Protein AF-A0A1V5NRP0-F1 (afdb_monomer_lite)

Secondary structure (DSSP, 8-state):
-HHHHHHHHHHHT---------TTSTTGGGS-HHHHHHHHHHHHTTS---SSSS---TTSPPPHHHHHHHHHHHHHHH--

pLDDT: mean 86.12, std 6.32, range [50.66, 93.25]

Foldseek 3Di:
DLLVLLVVCVVVVHDLPQFADLPQAPCLVVQDPSCNSSVRSCVRLVLACAPDVHHNPNVDDDDPVNVVSSVVSSCVSGVD

Structure (mmCIF, N/CA/C/O backbone):
data_AF-A0A1V5NRP0-F1
#
_entry.id   AF-A0A1V5NRP0-F1
#
loop_
_atom_site.group_PDB
_atom_site.id
_atom_site.type_symbol
_atom_site.label_atom_id
_atom_site.label_alt_id
_atom_site.label_comp_id
_atom_site.label_asym_id
_atom_site.label_entity_id
_atom_site.label_seq_id
_atom_site.pdbx_PDB_ins_code
_atom_site.Cartn_x
_atom_site.Cartn_y
_atom_site.Cartn_z
_atom_site.occupancy
_atom_site.B_iso_or_equiv
_atom_site.auth_seq_id
_atom_site.auth_comp_id
_atom_site.auth_asym_id
_atom_site.auth_atom_id
_atom_site.pdbx_PDB_model_num
ATOM 1 N N . MET A 1 1 ? -2.393 0.510 -6.231 1.00 80.56 1 MET A N 1
ATOM 2 C CA . MET A 1 1 ? -3.483 -0.047 -5.388 1.00 80.56 1 MET A CA 1
ATOM 3 C C . MET A 1 1 ? -3.323 0.313 -3.912 1.00 80.56 1 MET A C 1
ATOM 5 O O . MET A 1 1 ? -4.289 0.798 -3.345 1.00 80.56 1 MET A O 1
ATOM 9 N N . ALA A 1 2 ? -2.143 0.143 -3.297 1.00 86.75 2 ALA A N 1
ATOM 10 C CA . ALA A 1 2 ? -1.919 0.444 -1.872 1.00 86.75 2 ALA A CA 1
ATOM 11 C C . ALA A 1 2 ? -2.467 1.813 -1.429 1.00 86.75 2 ALA A C 1
ATOM 13 O O . ALA A 1 2 ? -3.227 1.901 -0.474 1.00 86.75 2 ALA A O 1
ATOM 14 N N . ALA A 1 3 ? -2.192 2.870 -2.198 1.00 90.31 3 ALA A N 1
ATOM 15 C CA . ALA A 1 3 ? -2.715 4.205 -1.913 1.00 90.31 3 ALA A CA 1
ATOM 16 C C . ALA A 1 3 ? -4.245 4.331 -1.984 1.00 90.31 3 ALA A C 1
ATOM 18 O O . ALA A 1 3 ? -4.816 5.146 -1.267 1.00 90.31 3 ALA A O 1
ATOM 19 N N . ILE A 1 4 ? -4.920 3.543 -2.830 1.00 90.19 4 ILE A N 1
ATOM 20 C CA . ILE A 1 4 ? -6.390 3.524 -2.902 1.00 90.19 4 ILE A CA 1
ATOM 21 C C . ILE A 1 4 ? -6.944 2.958 -1.593 1.00 90.19 4 ILE A C 1
ATOM 23 O O . ILE A 1 4 ? -7.819 3.570 -0.986 1.00 90.19 4 ILE A O 1
ATOM 27 N N . LEU A 1 5 ? -6.394 1.829 -1.138 1.00 89.38 5 LEU A N 1
ATOM 28 C CA . LEU A 1 5 ? -6.808 1.176 0.103 1.00 89.38 5 LEU A CA 1
ATOM 29 C C . LEU A 1 5 ? -6.495 2.035 1.326 1.00 89.38 5 LEU A C 1
ATOM 31 O O . LEU A 1 5 ? -7.369 2.218 2.161 1.00 89.38 5 LEU A O 1
ATOM 35 N N . HIS A 1 6 ? -5.310 2.642 1.382 1.00 91.62 6 HIS A N 1
ATOM 36 C CA . HIS A 1 6 ? -4.922 3.541 2.469 1.00 91.62 6 HIS A CA 1
ATOM 37 C C . HIS A 1 6 ? -5.859 4.754 2.571 1.00 91.62 6 HIS A C 1
ATOM 39 O O . HIS A 1 6 ? -6.319 5.113 3.652 1.00 91.62 6 HIS A O 1
ATOM 45 N N . ARG A 1 7 ? -6.202 5.381 1.435 1.00 92.06 7 ARG A N 1
ATOM 46 C CA . ARG A 1 7 ? -7.165 6.496 1.407 1.00 92.06 7 ARG A CA 1
ATOM 47 C C . ARG A 1 7 ? -8.562 6.052 1.829 1.00 92.06 7 ARG A C 1
ATOM 49 O O . ARG A 1 7 ? -9.221 6.772 2.571 1.00 92.06 7 ARG A O 1
ATOM 56 N N . TYR A 1 8 ? -9.010 4.883 1.374 1.00 91.81 8 TYR A N 1
ATOM 57 C CA . TYR A 1 8 ? -10.298 4.327 1.783 1.00 91.81 8 TYR A CA 1
ATOM 58 C C . TYR A 1 8 ? -10.327 4.018 3.285 1.00 91.81 8 TYR A C 1
ATOM 60 O O . TYR A 1 8 ? -11.289 4.381 3.957 1.00 91.81 8 TYR A O 1
ATOM 68 N N . ALA A 1 9 ? -9.264 3.416 3.819 1.00 90.12 9 ALA A N 1
ATOM 69 C CA . ALA A 1 9 ? -9.133 3.101 5.234 1.00 90.12 9 ALA A CA 1
ATOM 70 C C . ALA A 1 9 ? -9.144 4.366 6.100 1.00 90.12 9 ALA A C 1
ATOM 72 O O . ALA A 1 9 ? -9.943 4.468 7.028 1.00 90.12 9 ALA A O 1
ATOM 73 N N . SER A 1 10 ? -8.371 5.380 5.704 1.00 89.75 10 SER A N 1
ATOM 74 C CA . SER A 1 10 ? -8.389 6.700 6.339 1.00 89.75 10 SER A CA 1
ATOM 75 C C . SER A 1 10 ? -9.782 7.342 6.297 1.00 89.75 10 SER A C 1
ATOM 77 O O . SER A 1 10 ? -10.243 7.882 7.299 1.00 89.75 10 SER A O 1
ATOM 79 N N . HIS A 1 11 ? -10.501 7.227 5.177 1.00 91.56 11 HIS A N 1
ATOM 80 C CA . HIS A 1 11 ? -11.866 7.744 5.060 1.00 91.56 11 HIS A CA 1
ATOM 81 C C . HIS A 1 11 ? -12.880 6.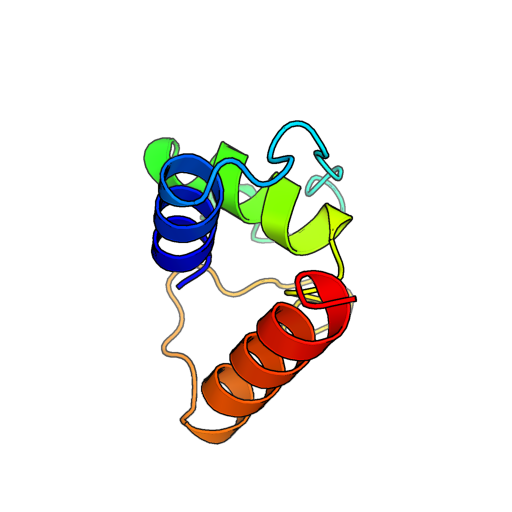984 5.932 1.00 91.56 11 HIS A C 1
ATOM 83 O O . HIS A 1 11 ? -13.840 7.577 6.420 1.00 91.56 11 HIS A O 1
ATOM 89 N N . LYS A 1 12 ? -12.681 5.677 6.135 1.00 89.94 12 LYS A N 1
ATOM 90 C CA . LYS A 1 12 ? -13.512 4.846 7.016 1.00 89.94 12 LYS A CA 1
ATOM 91 C C . LYS A 1 12 ? -13.171 4.989 8.499 1.00 89.94 12 LYS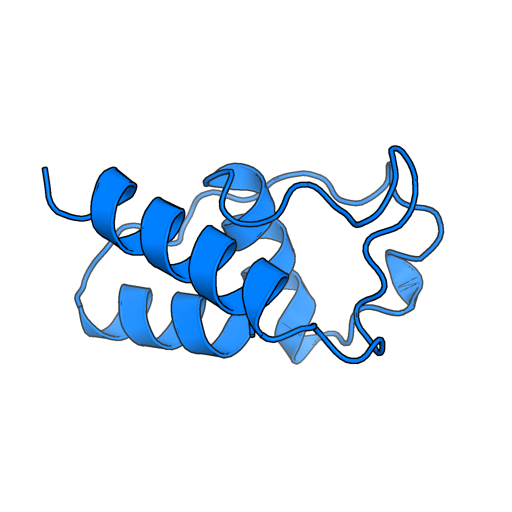 A C 1
ATOM 93 O O . LYS A 1 12 ? -13.934 4.492 9.320 1.00 89.94 12 LYS A O 1
ATOM 98 N N . GLY A 1 13 ? -12.088 5.689 8.835 1.00 87.56 13 GLY A N 1
ATOM 99 C CA . GLY A 1 13 ? -11.622 5.852 10.211 1.00 87.56 13 GLY A CA 1
ATOM 100 C C . GLY A 1 13 ? -10.876 4.633 10.755 1.00 87.56 13 GLY A C 1
ATOM 101 O O . GLY A 1 13 ? -10.777 4.488 11.969 1.00 87.56 13 GLY A O 1
ATOM 102 N N . TYR A 1 14 ? -10.374 3.756 9.880 1.00 87.75 14 TYR A N 1
ATOM 103 C CA . TYR A 1 14 ? -9.495 2.661 10.285 1.00 87.75 14 TYR A CA 1
ATOM 104 C C . TYR A 1 14 ? -8.109 3.179 10.677 1.00 87.75 14 TYR A C 1
ATOM 106 O O . TYR A 1 14 ? -7.690 4.255 10.238 1.00 87.75 14 TYR A O 1
ATOM 114 N N . ASP A 1 15 ? -7.390 2.392 11.477 1.00 86.25 15 ASP A N 1
ATOM 115 C CA . ASP A 1 15 ? -6.006 2.696 11.823 1.00 86.25 15 ASP A CA 1
ATOM 116 C C . ASP A 1 15 ? -5.111 2.574 10.579 1.00 86.25 15 ASP A C 1
ATOM 118 O O . ASP A 1 15 ? -5.086 1.557 9.885 1.00 86.25 15 ASP A O 1
ATOM 122 N N . VAL A 1 16 ? -4.405 3.661 10.275 1.00 88.38 16 VAL A N 1
ATOM 123 C CA . VAL A 1 16 ? -3.447 3.762 9.166 1.00 88.38 16 VAL A CA 1
ATOM 124 C C . VAL A 1 16 ? -2.058 4.185 9.645 1.00 88.38 16 VAL A C 1
ATOM 126 O O . VAL A 1 16 ? -1.232 4.644 8.860 1.00 88.38 16 VAL A O 1
ATOM 129 N N . THR A 1 17 ? -1.799 4.072 10.949 1.00 89.25 17 THR A N 1
ATOM 130 C CA . THR A 1 17 ? -0.530 4.491 11.561 1.00 89.25 17 THR A CA 1
ATOM 131 C C . THR A 1 17 ? 0.559 3.426 11.469 1.00 89.25 17 THR A C 1
ATOM 133 O O . THR A 1 17 ? 1.744 3.756 11.563 1.00 89.25 17 THR A O 1
ATOM 136 N N . ALA A 1 18 ? 0.181 2.164 11.243 1.00 89.38 18 ALA A N 1
ATOM 137 C CA . ALA A 1 18 ? 1.124 1.075 11.059 1.00 89.38 18 ALA A CA 1
ATOM 138 C C . ALA A 1 18 ? 2.024 1.334 9.840 1.00 89.38 18 ALA A C 1
ATOM 140 O O . ALA A 1 18 ? 1.558 1.699 8.762 1.00 89.38 18 ALA A O 1
ATOM 141 N N . ALA A 1 19 ? 3.330 1.126 10.001 1.00 91.06 19 ALA A N 1
ATOM 142 C CA . ALA A 1 19 ? 4.307 1.301 8.937 1.00 91.06 19 ALA A CA 1
ATOM 143 C C . ALA A 1 19 ? 5.403 0.241 9.054 1.00 91.06 19 ALA A C 1
ATOM 145 O O . ALA A 1 19 ? 6.069 0.131 10.081 1.00 91.06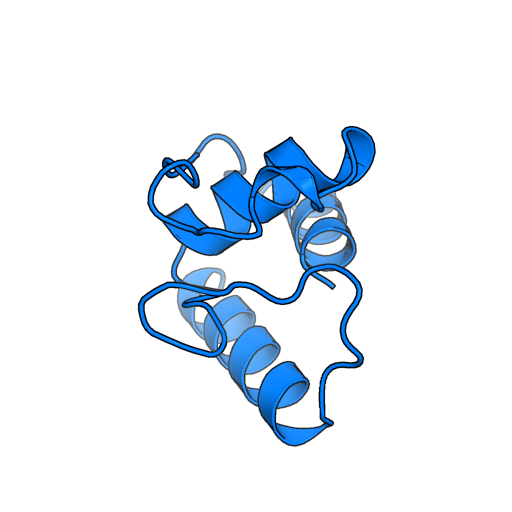 19 ALA A O 1
ATOM 146 N N . ALA A 1 20 ? 5.593 -0.536 7.990 1.00 89.00 20 ALA A N 1
ATOM 147 C CA . ALA A 1 20 ? 6.673 -1.504 7.891 1.00 89.00 20 ALA A CA 1
ATOM 148 C C . ALA A 1 20 ? 7.881 -0.895 7.180 1.00 89.00 20 ALA A C 1
ATOM 150 O O . ALA A 1 20 ? 7.744 0.010 6.353 1.00 89.00 20 ALA A O 1
ATOM 151 N N . ASP A 1 21 ? 9.063 -1.431 7.474 1.00 87.69 21 ASP A N 1
ATOM 152 C CA . ASP A 1 21 ? 10.266 -1.093 6.728 1.00 87.69 21 ASP A CA 1
ATOM 153 C C . ASP A 1 21 ? 10.253 -1.779 5.353 1.00 87.69 21 ASP A C 1
ATOM 155 O O . ASP A 1 21 ? 10.015 -2.985 5.238 1.00 87.69 21 ASP A O 1
ATOM 159 N N . LEU A 1 22 ? 10.497 -0.990 4.308 1.00 85.06 22 LEU A N 1
ATOM 160 C CA . LEU A 1 22 ? 10.594 -1.461 2.928 1.00 85.06 22 LEU A CA 1
ATOM 161 C C . LEU A 1 22 ? 12.046 -1.546 2.444 1.00 85.06 22 LEU A C 1
ATOM 163 O O . LEU A 1 22 ? 12.266 -1.989 1.324 1.00 85.06 22 LEU A O 1
ATOM 167 N N . SER A 1 23 ? 13.034 -1.174 3.265 1.00 85.31 23 SER A N 1
ATOM 168 C CA . SER A 1 23 ? 14.460 -1.177 2.901 1.00 85.31 23 SER A CA 1
ATOM 169 C C . SER A 1 23 ? 14.990 -2.550 2.464 1.00 85.31 23 SER A C 1
ATOM 171 O O . SER A 1 23 ? 15.965 -2.635 1.722 1.00 85.31 23 SER A O 1
ATOM 173 N N . ALA A 1 24 ? 14.320 -3.630 2.880 1.00 84.62 24 ALA A N 1
ATOM 174 C CA . ALA A 1 24 ? 14.622 -4.998 2.467 1.00 84.62 24 ALA A CA 1
ATOM 175 C C . ALA A 1 24 ? 14.290 -5.292 0.989 1.00 84.62 24 ALA A C 1
ATOM 177 O O . ALA A 1 24 ? 14.720 -6.319 0.461 1.00 84.62 24 ALA A O 1
ATOM 178 N N . TYR A 1 25 ? 13.521 -4.424 0.325 1.00 87.25 25 TYR A N 1
ATOM 179 C CA . TYR A 1 25 ? 13.134 -4.578 -1.072 1.00 87.25 25 TYR A CA 1
ATOM 180 C C . TYR A 1 25 ? 14.083 -3.811 -1.994 1.00 87.25 25 TYR A C 1
ATOM 182 O O . TYR A 1 25 ? 14.352 -2.628 -1.796 1.00 87.25 25 TYR A O 1
ATOM 190 N N . THR A 1 26 ? 14.565 -4.479 -3.041 1.00 87.44 26 THR A N 1
ATOM 191 C CA . THR A 1 26 ? 15.542 -3.914 -3.985 1.00 87.44 26 THR A CA 1
ATOM 192 C C . THR A 1 26 ? 14.967 -2.782 -4.831 1.00 87.44 26 THR A C 1
ATOM 194 O O . THR A 1 26 ? 15.714 -1.956 -5.337 1.00 87.44 26 THR A O 1
ATOM 197 N N . ASP A 1 27 ? 13.645 -2.755 -4.985 1.00 87.50 27 ASP A N 1
ATOM 198 C CA . ASP A 1 27 ? 12.872 -1.777 -5.751 1.00 87.50 27 ASP A CA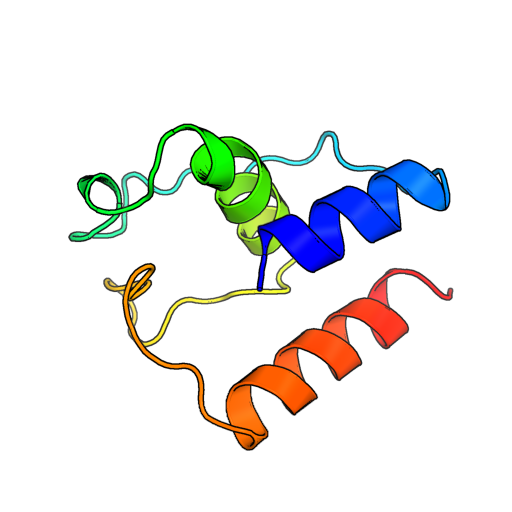 1
ATOM 199 C C . ASP A 1 27 ? 12.116 -0.785 -4.850 1.00 87.50 27 ASP A C 1
ATOM 201 O O . ASP A 1 27 ? 11.224 -0.071 -5.305 1.00 87.50 27 ASP A O 1
ATOM 205 N N . ALA A 1 28 ? 12.476 -0.694 -3.564 1.00 84.88 28 ALA A N 1
ATOM 206 C CA . ALA A 1 28 ? 11.871 0.273 -2.649 1.00 84.88 28 ALA A CA 1
ATOM 207 C C . ALA A 1 28 ? 12.054 1.726 -3.121 1.00 84.88 28 ALA A C 1
ATOM 209 O O . ALA A 1 28 ? 11.177 2.555 -2.898 1.00 84.88 28 ALA A O 1
ATOM 210 N N . SER A 1 29 ? 13.156 2.024 -3.816 1.00 86.38 29 SER A N 1
ATOM 211 C CA . SER A 1 29 ? 13.428 3.341 -4.404 1.00 86.38 29 SER A CA 1
ATOM 212 C C . SER A 1 29 ? 12.556 3.679 -5.616 1.00 86.38 29 SER A C 1
ATOM 214 O O . SER A 1 29 ? 12.505 4.837 -6.012 1.00 86.38 29 SER A O 1
ATOM 216 N N . GLU A 1 30 ? 11.895 2.691 -6.225 1.00 87.94 30 GLU A N 1
ATOM 217 C CA . GLU A 1 30 ? 10.941 2.909 -7.324 1.00 87.94 30 GLU A CA 1
ATOM 218 C C . GLU A 1 30 ? 9.545 3.280 -6.799 1.00 87.94 30 GLU A C 1
ATOM 220 O O . GLU A 1 30 ? 8.646 3.645 -7.558 1.00 87.94 30 GLU A O 1
ATOM 225 N N . VAL A 1 31 ? 9.327 3.196 -5.483 1.00 86.75 31 VAL A N 1
ATOM 226 C CA . VAL A 1 31 ? 8.086 3.653 -4.865 1.00 86.75 31 VAL A CA 1
ATOM 227 C C . VAL A 1 31 ? 8.066 5.177 -4.896 1.00 86.75 31 VAL A C 1
ATOM 229 O O . VAL A 1 31 ? 8.894 5.831 -4.276 1.00 86.75 31 VAL A O 1
ATOM 232 N N . SER A 1 32 ? 7.084 5.757 -5.584 1.00 88.94 32 SER A N 1
ATOM 233 C CA . SER A 1 32 ? 6.897 7.208 -5.572 1.00 88.94 32 SER A CA 1
ATOM 234 C C . SER A 1 32 ? 6.606 7.732 -4.158 1.00 88.94 32 SER A C 1
ATOM 236 O O . SER A 1 32 ? 5.835 7.109 -3.425 1.00 88.94 32 SER A O 1
ATOM 238 N N . ASP A 1 33 ? 7.088 8.933 -3.828 1.00 87.81 33 ASP A N 1
ATOM 239 C CA . ASP A 1 33 ? 6.931 9.568 -2.505 1.00 87.81 33 ASP A CA 1
ATOM 240 C C . ASP A 1 33 ? 5.479 9.571 -1.994 1.00 87.81 33 ASP A C 1
ATOM 242 O O . ASP A 1 33 ? 5.192 9.263 -0.839 1.00 87.81 33 ASP A O 1
ATOM 246 N N . TRP A 1 34 ? 4.514 9.855 -2.876 1.00 88.75 34 TRP A N 1
ATOM 247 C CA . TRP A 1 34 ? 3.087 9.880 -2.526 1.00 88.75 34 TRP A CA 1
ATOM 248 C C . TRP A 1 34 ? 2.516 8.498 -2.161 1.00 88.75 34 TRP A C 1
ATOM 250 O O . TRP A 1 34 ? 1.456 8.409 -1.534 1.00 88.75 34 TRP A O 1
ATOM 260 N N . ALA A 1 35 ? 3.170 7.423 -2.603 1.00 89.50 35 ALA A N 1
ATOM 261 C CA . ALA A 1 35 ? 2.780 6.038 -2.372 1.00 89.50 35 ALA A CA 1
ATOM 262 C C . ALA A 1 35 ? 3.576 5.390 -1.233 1.00 89.50 35 ALA A C 1
ATOM 264 O O . ALA A 1 35 ? 3.152 4.344 -0.745 1.00 89.50 35 ALA A O 1
ATOM 265 N N . GLU A 1 36 ? 4.678 5.999 -0.791 1.00 89.88 36 GLU A N 1
ATOM 266 C CA . GLU A 1 36 ? 5.594 5.428 0.196 1.00 89.88 36 GLU A CA 1
ATOM 267 C C . GLU A 1 36 ? 4.876 5.087 1.507 1.00 89.88 36 GLU A C 1
ATOM 269 O O . GLU A 1 36 ? 4.885 3.933 1.937 1.00 89.88 36 GLU A O 1
ATOM 274 N N . THR A 1 37 ? 4.165 6.052 2.099 1.00 91.12 37 THR A N 1
ATOM 275 C CA . THR A 1 37 ? 3.390 5.833 3.332 1.00 91.12 37 THR A CA 1
ATOM 276 C C . THR A 1 37 ? 2.363 4.719 3.160 1.00 91.12 37 THR A C 1
ATOM 278 O O . THR A 1 37 ? 2.272 3.815 3.988 1.00 91.12 37 THR A O 1
ATOM 281 N N . ALA A 1 38 ? 1.628 4.731 2.047 1.00 91.94 38 ALA A N 1
ATOM 282 C CA . ALA A 1 38 ? 0.603 3.732 1.784 1.00 91.94 38 ALA A CA 1
ATOM 283 C C . ALA A 1 38 ? 1.186 2.329 1.555 1.00 91.94 38 ALA A C 1
ATOM 285 O O . ALA A 1 38 ? 0.554 1.341 1.922 1.00 91.94 38 ALA A O 1
ATOM 286 N N . MET A 1 39 ? 2.372 2.225 0.952 1.00 90.75 39 MET A N 1
ATOM 287 C CA . MET A 1 39 ? 3.075 0.956 0.753 1.00 90.75 39 MET A CA 1
ATOM 288 C C . MET A 1 39 ? 3.614 0.404 2.072 1.00 90.75 39 MET A C 1
ATOM 290 O O . MET A 1 39 ? 3.445 -0.786 2.339 1.00 90.75 39 MET A O 1
ATOM 294 N N . LYS A 1 40 ? 4.197 1.263 2.917 1.00 91.75 40 LYS A N 1
ATOM 295 C CA . LYS A 1 40 ? 4.662 0.887 4.261 1.00 91.75 40 LYS A CA 1
ATOM 296 C C . LYS A 1 40 ? 3.509 0.378 5.117 1.00 91.75 40 LYS A C 1
ATOM 298 O O . LYS A 1 40 ? 3.637 -0.672 5.741 1.00 91.75 40 LYS A O 1
ATOM 303 N N . TRP A 1 41 ? 2.378 1.078 5.088 1.00 93.25 41 TRP A N 1
ATOM 304 C CA . TRP A 1 41 ? 1.157 0.653 5.766 1.00 93.25 41 TRP A CA 1
ATOM 305 C C . TRP A 1 41 ? 0.619 -0.665 5.212 1.00 93.25 41 TRP A C 1
ATOM 307 O O . TRP A 1 41 ? 0.445 -1.624 5.956 1.00 93.25 41 TRP A O 1
ATOM 317 N N . ALA A 1 42 ? 0.454 -0.780 3.892 1.00 90.62 42 ALA A N 1
ATOM 318 C CA . ALA A 1 42 ? -0.069 -2.002 3.284 1.00 90.62 42 ALA A CA 1
ATOM 319 C C . ALA A 1 42 ? 0.823 -3.227 3.551 1.00 90.62 42 ALA A C 1
ATOM 321 O O . ALA A 1 42 ? 0.328 -4.354 3.596 1.00 90.62 42 ALA A O 1
ATOM 322 N N . LYS A 1 43 ? 2.133 -3.025 3.726 1.00 90.75 43 LYS A N 1
ATOM 323 C CA . LYS A 1 43 ? 3.057 -4.079 4.146 1.00 90.75 43 LYS A CA 1
ATOM 324 C C . LYS A 1 43 ? 2.913 -4.416 5.633 1.00 90.75 43 LYS A C 1
ATOM 326 O O . LYS A 1 43 ? 2.938 -5.600 5.964 1.00 90.75 43 LYS A O 1
ATOM 331 N N . ALA A 1 44 ? 2.754 -3.415 6.500 1.00 90.00 44 ALA A N 1
ATOM 332 C CA . ALA A 1 44 ? 2.551 -3.609 7.938 1.00 90.00 44 ALA A CA 1
ATOM 333 C C . ALA A 1 44 ? 1.277 -4.407 8.233 1.00 90.00 44 ALA A C 1
ATOM 335 O O . ALA A 1 44 ? 1.314 -5.373 8.985 1.00 90.00 44 ALA A O 1
ATOM 336 N N . GLU A 1 45 ? 0.194 -4.064 7.541 1.00 89.38 45 GLU A N 1
ATOM 337 C CA . GLU A 1 45 ? -1.109 -4.728 7.637 1.00 89.38 45 GLU A CA 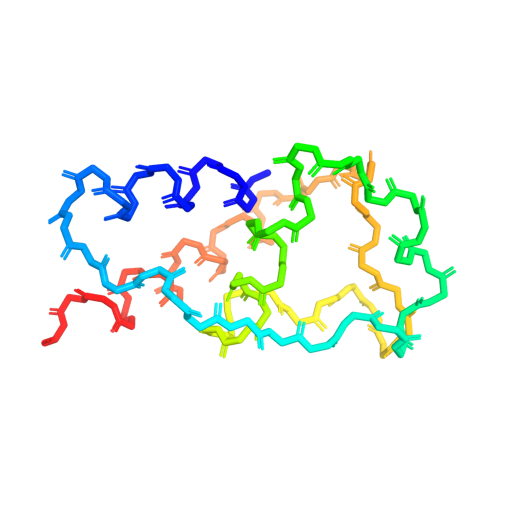1
ATOM 338 C C . GLU A 1 45 ? -1.153 -6.093 6.924 1.00 89.38 45 GLU A C 1
ATOM 340 O O . GLU A 1 45 ? -2.197 -6.735 6.830 1.00 89.38 45 GLU A O 1
ATOM 345 N N . GLY A 1 46 ? -0.041 -6.541 6.328 1.00 88.44 46 GLY A N 1
ATOM 346 C CA . GLY A 1 46 ? 0.018 -7.813 5.602 1.00 88.44 46 GLY A CA 1
ATOM 347 C C . GLY A 1 46 ? -0.829 -7.858 4.322 1.00 88.44 46 GLY A C 1
ATOM 348 O O . GLY A 1 46 ? -1.011 -8.927 3.735 1.00 88.44 46 GLY A O 1
ATOM 349 N N . LEU A 1 47 ? -1.323 -6.712 3.845 1.00 88.19 47 LEU A N 1
ATOM 350 C CA . LEU A 1 47 ? -2.098 -6.607 2.607 1.00 88.19 47 LEU A CA 1
ATOM 351 C C . LEU A 1 47 ? -1.223 -6.911 1.388 1.00 88.19 47 LEU A C 1
ATOM 353 O O . LEU A 1 47 ? -1.675 -7.567 0.445 1.00 88.19 47 LEU A O 1
ATOM 357 N N . ILE A 1 48 ? 0.035 -6.457 1.421 1.00 86.69 48 ILE A N 1
ATOM 358 C CA . ILE A 1 48 ? 1.030 -6.653 0.363 1.00 86.69 48 ILE A CA 1
ATOM 359 C C . ILE A 1 48 ? 2.257 -7.361 0.935 1.00 86.69 48 ILE A C 1
ATOM 361 O O . ILE A 1 48 ? 2.883 -6.896 1.881 1.00 86.69 48 ILE A O 1
ATOM 365 N N . THR A 1 49 ? 2.653 -8.471 0.317 1.00 78.12 49 THR A N 1
ATOM 366 C CA . THR A 1 49 ? 3.846 -9.239 0.710 1.00 78.12 49 THR A CA 1
ATOM 367 C C . THR A 1 49 ? 5.055 -9.008 -0.197 1.00 78.12 49 THR A C 1
ATOM 369 O O . THR A 1 49 ? 6.164 -9.369 0.190 1.00 78.12 49 THR A O 1
ATOM 372 N N . GLY A 1 50 ? 4.857 -8.363 -1.349 1.00 78.56 50 GLY A N 1
ATOM 373 C CA . GLY A 1 50 ? 5.815 -8.318 -2.454 1.00 78.56 50 GLY A CA 1
ATOM 374 C C . GLY A 1 50 ? 5.584 -9.459 -3.446 1.00 78.56 50 GLY A C 1
ATOM 375 O O . GLY A 1 50 ? 4.977 -10.477 -3.103 1.00 78.56 50 GLY A O 1
ATOM 376 N N . ARG A 1 51 ? 6.028 -9.266 -4.692 1.00 79.69 51 ARG A N 1
ATOM 377 C CA . ARG A 1 51 ? 5.973 -10.288 -5.752 1.00 79.69 51 ARG A CA 1
ATOM 378 C C . ARG A 1 51 ? 6.970 -11.412 -5.528 1.00 79.69 51 ARG A C 1
ATOM 380 O O . ARG A 1 51 ? 6.705 -12.558 -5.874 1.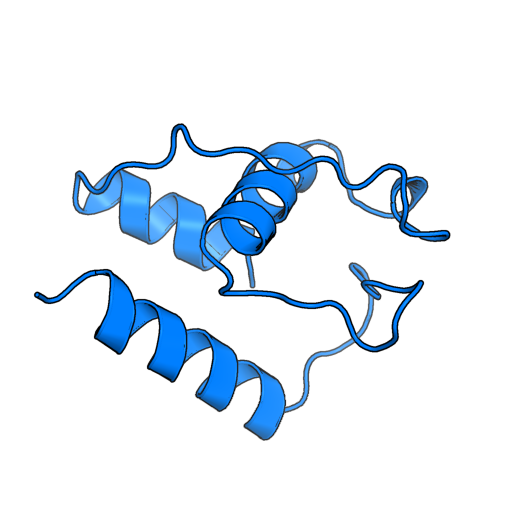00 79.69 51 ARG A O 1
ATOM 387 N N . THR A 1 52 ? 8.116 -11.066 -4.964 1.00 80.12 52 THR A N 1
ATOM 388 C CA . THR A 1 52 ? 9.143 -12.016 -4.548 1.00 80.12 52 THR A CA 1
ATOM 389 C C . THR A 1 52 ? 9.593 -11.659 -3.137 1.00 80.12 52 THR A C 1
ATOM 391 O O . THR A 1 52 ? 9.125 -10.676 -2.558 1.00 80.12 52 THR A O 1
ATOM 394 N N . ALA A 1 53 ? 10.521 -12.439 -2.583 1.00 75.94 53 ALA A N 1
ATOM 395 C CA . ALA A 1 53 ? 11.119 -12.137 -1.288 1.00 75.94 53 ALA A CA 1
ATOM 396 C C . ALA A 1 53 ? 11.832 -10.770 -1.256 1.00 75.94 53 ALA A C 1
ATOM 398 O O . ALA A 1 53 ? 11.968 -10.199 -0.180 1.00 75.94 53 ALA A O 1
ATOM 399 N N . SER A 1 54 ? 12.260 -10.246 -2.411 1.00 82.06 54 SER A N 1
ATOM 400 C CA . SER A 1 54 ? 13.062 -9.023 -2.508 1.00 82.06 54 SER A CA 1
ATOM 401 C C . SER A 1 54 ? 12.464 -7.934 -3.402 1.00 82.06 54 SER A C 1
ATOM 403 O O . SER A 1 54 ? 13.053 -6.865 -3.488 1.00 82.06 54 SER A O 1
ATOM 405 N N . THR A 1 55 ? 11.311 -8.153 -4.051 1.00 84.94 55 THR A N 1
ATOM 406 C CA . THR A 1 55 ? 10.710 -7.170 -4.982 1.00 84.94 55 THR A CA 1
ATOM 407 C C . THR A 1 55 ? 9.235 -6.892 -4.692 1.00 84.94 55 THR A C 1
ATOM 409 O O . THR A 1 55 ? 8.437 -7.829 -4.554 1.00 84.94 55 THR A O 1
ATOM 412 N N . LEU A 1 56 ? 8.849 -5.617 -4.703 1.00 82.38 56 LEU A N 1
ATOM 413 C CA . LEU A 1 56 ? 7.470 -5.128 -4.598 1.00 82.38 56 LEU A CA 1
ATOM 414 C C . LEU A 1 56 ? 6.802 -4.906 -5.964 1.00 82.38 56 LEU A C 1
ATOM 416 O O . LEU A 1 56 ? 5.594 -5.114 -6.078 1.00 82.38 56 LEU A O 1
ATOM 420 N N . ALA A 1 57 ? 7.576 -4.526 -6.981 1.00 83.25 57 ALA A N 1
ATOM 421 C CA . ALA A 1 57 ? 7.155 -4.057 -8.300 1.00 83.25 57 ALA A CA 1
ATOM 422 C C . ALA A 1 57 ? 6.095 -2.935 -8.234 1.00 83.25 57 ALA A C 1
ATOM 424 O O . ALA A 1 57 ? 4.974 -3.129 -8.717 1.00 83.25 57 ALA A O 1
ATOM 425 N N . PRO A 1 58 ? 6.411 -1.769 -7.637 1.00 78.88 58 PRO A N 1
ATOM 426 C CA . PRO A 1 58 ? 5.439 -0.694 -7.417 1.00 78.88 58 PRO A CA 1
ATOM 427 C C . PRO A 1 58 ? 4.877 -0.096 -8.715 1.00 78.88 58 PRO A C 1
ATOM 429 O O . PRO A 1 58 ? 3.700 0.268 -8.756 1.00 78.88 58 PRO A O 1
ATOM 432 N N . GLU A 1 59 ? 5.683 -0.046 -9.778 1.00 81.12 59 GLU A N 1
ATOM 433 C CA . GLU A 1 59 ? 5.271 0.400 -11.119 1.00 81.12 59 GLU A CA 1
ATOM 434 C C . GLU A 1 59 ? 4.681 -0.736 -11.977 1.00 81.12 59 GLU A C 1
ATOM 436 O O . GLU A 1 59 ? 4.139 -0.512 -13.061 1.00 81.12 59 GLU A O 1
ATOM 441 N N . GLY A 1 60 ? 4.764 -1.978 -11.492 1.00 79.00 60 GLY A N 1
ATOM 442 C CA . GLY A 1 60 ? 4.264 -3.153 -12.188 1.00 79.00 60 GLY A CA 1
ATOM 443 C C . GLY A 1 60 ? 2.736 -3.198 -12.256 1.00 79.00 60 GLY A C 1
ATOM 444 O O . GLY A 1 60 ? 2.017 -2.792 -11.341 1.00 79.00 60 GLY A O 1
ATOM 445 N N . SER A 1 61 ? 2.208 -3.773 -13.335 1.00 79.88 61 SER A N 1
ATOM 446 C CA . SER A 1 61 ? 0.773 -4.027 -13.471 1.00 79.88 61 SER A CA 1
ATOM 447 C C . SER A 1 61 ? 0.345 -5.208 -12.602 1.00 79.88 61 SER A C 1
ATOM 449 O O . SER A 1 61 ? 0.844 -6.317 -12.773 1.00 79.88 61 SER A O 1
ATOM 451 N N . ALA A 1 62 ? -0.596 -4.997 -11.681 1.00 82.88 62 ALA A N 1
ATOM 452 C CA . ALA A 1 62 ? -1.165 -6.074 -10.874 1.00 82.88 62 ALA A CA 1
ATOM 453 C C . ALA A 1 62 ? -2.170 -6.908 -11.687 1.00 82.88 62 ALA A C 1
ATOM 455 O O . ALA A 1 62 ? -3.033 -6.373 -12.389 1.00 82.88 62 ALA A O 1
ATOM 456 N N . THR A 1 63 ? -2.094 -8.228 -11.561 1.00 86.75 63 THR A N 1
ATOM 457 C CA . THR A 1 63 ? -3.075 -9.154 -12.132 1.00 86.75 63 THR A CA 1
ATOM 458 C C . THR A 1 63 ? -4.389 -9.105 -11.349 1.00 86.75 63 THR A C 1
ATOM 460 O O . THR A 1 63 ? -4.434 -8.762 -10.166 1.00 86.75 63 THR A O 1
ATOM 463 N N . ARG A 1 64 ? -5.491 -9.512 -11.990 1.00 88.19 64 ARG A N 1
ATOM 464 C CA . ARG A 1 64 ? -6.812 -9.592 -11.336 1.00 88.19 64 ARG A CA 1
ATOM 465 C C . ARG A 1 64 ? -6.795 -10.485 -10.089 1.00 88.19 64 ARG A C 1
ATOM 467 O O . ARG A 1 64 ? -7.470 -10.168 -9.116 1.00 88.19 64 ARG A O 1
ATOM 474 N N . ALA A 1 65 ? -6.024 -11.573 -10.120 1.00 86.75 65 ALA A N 1
ATOM 475 C CA . ALA A 1 65 ? -5.883 -12.495 -8.997 1.00 86.75 65 ALA A CA 1
ATOM 476 C C . ALA A 1 65 ? -5.133 -11.853 -7.819 1.00 86.75 65 ALA A C 1
ATOM 478 O O . ALA A 1 65 ? -5.584 -11.959 -6.681 1.00 86.75 65 ALA A O 1
ATOM 479 N N . GLU A 1 66 ? -4.043 -11.127 -8.090 1.00 85.38 66 GLU A N 1
ATOM 480 C CA . GLU A 1 66 ? -3.310 -10.376 -7.060 1.00 85.38 66 GLU A CA 1
ATOM 481 C C . GLU A 1 66 ? -4.209 -9.315 -6.413 1.00 85.38 66 GLU A C 1
ATOM 483 O O . GLU A 1 66 ? -4.268 -9.215 -5.188 1.00 85.38 66 GLU A O 1
ATOM 488 N N . VAL A 1 67 ? -4.971 -8.568 -7.219 1.00 87.00 67 VAL A N 1
ATOM 489 C CA . VAL A 1 67 ? -5.905 -7.553 -6.709 1.00 87.00 67 VAL A CA 1
ATOM 490 C C . VAL A 1 67 ? -6.997 -8.180 -5.840 1.00 87.00 67 VAL A C 1
ATOM 492 O O . VAL A 1 67 ? -7.269 -7.670 -4.754 1.00 87.00 67 VAL A O 1
ATOM 495 N N . ALA A 1 68 ? -7.598 -9.290 -6.279 1.00 88.50 68 ALA A N 1
ATOM 496 C CA . ALA A 1 68 ? -8.622 -9.990 -5.506 1.00 88.50 68 ALA A CA 1
ATOM 497 C C . ALA A 1 68 ? -8.079 -10.496 -4.160 1.00 88.50 68 ALA A C 1
ATOM 499 O O . ALA A 1 68 ? -8.734 -10.318 -3.136 1.00 88.50 68 ALA A O 1
ATOM 500 N N . ALA A 1 69 ? -6.862 -11.049 -4.140 1.00 89.56 69 ALA A N 1
ATOM 501 C CA . ALA A 1 69 ? -6.228 -11.512 -2.909 1.00 89.56 69 ALA A CA 1
ATOM 502 C C . ALA A 1 69 ? -5.957 -10.363 -1.922 1.00 89.56 69 ALA A C 1
ATOM 504 O O . ALA A 1 69 ? -6.215 -10.508 -0.729 1.00 89.56 69 ALA A O 1
ATOM 505 N N . ILE A 1 70 ? -5.474 -9.212 -2.405 1.00 89.44 70 ILE A N 1
ATOM 506 C CA . ILE A 1 70 ? -5.249 -8.024 -1.563 1.00 89.44 70 ILE A CA 1
ATOM 507 C C . ILE A 1 70 ? -6.578 -7.517 -0.989 1.00 89.44 70 ILE A C 1
ATOM 509 O O . ILE A 1 70 ? -6.664 -7.245 0.206 1.00 89.44 70 ILE A O 1
ATOM 513 N N . LEU A 1 71 ? -7.623 -7.420 -1.818 1.00 89.06 71 LEU A N 1
ATOM 514 C CA . LEU A 1 71 ? -8.950 -6.991 -1.370 1.00 89.06 71 LEU A CA 1
ATOM 515 C C . LEU A 1 71 ? -9.546 -7.952 -0.342 1.00 89.06 71 LEU A C 1
ATOM 517 O O . LEU A 1 71 ? -10.126 -7.503 0.639 1.00 89.06 71 LEU A O 1
ATOM 521 N N . GLN A 1 72 ? -9.377 -9.260 -0.533 1.00 90.62 72 GLN A N 1
ATOM 522 C CA . GLN A 1 72 ? -9.865 -10.252 0.418 1.00 90.62 72 GLN A CA 1
ATOM 523 C C . GLN A 1 72 ? -9.165 -10.135 1.775 1.00 90.62 72 GLN A C 1
ATOM 525 O O . GLN A 1 72 ? -9.844 -10.179 2.796 1.00 90.62 72 GLN A O 1
ATOM 530 N N . ARG A 1 73 ? -7.840 -9.925 1.796 1.00 90.31 73 ARG A N 1
ATOM 531 C CA . ARG A 1 73 ? -7.096 -9.649 3.039 1.00 90.31 73 ARG A CA 1
ATOM 532 C C . ARG A 1 73 ? -7.570 -8.363 3.703 1.00 90.31 73 ARG A C 1
ATOM 534 O O . ARG A 1 73 ? -7.752 -8.344 4.911 1.00 90.31 73 ARG A O 1
ATOM 541 N N . PHE A 1 74 ? -7.805 -7.319 2.911 1.00 88.50 74 PHE A N 1
ATOM 542 C CA . PHE A 1 74 ? -8.288 -6.040 3.419 1.00 88.50 74 PHE A CA 1
ATOM 543 C C . PHE A 1 74 ? -9.672 -6.163 4.063 1.00 88.50 74 PHE A C 1
ATOM 545 O O . PHE A 1 74 ? -9.878 -5.669 5.162 1.00 88.50 74 PHE A O 1
ATOM 552 N N . VAL A 1 75 ? -10.614 -6.849 3.413 1.00 88.25 75 VAL A N 1
ATOM 553 C CA . VAL A 1 75 ? -11.940 -7.070 4.003 1.00 88.25 75 VAL A CA 1
ATOM 554 C C . VAL A 1 75 ? -11.811 -7.924 5.263 1.00 88.25 75 VAL A C 1
ATOM 556 O O . VAL A 1 75 ? -12.270 -7.499 6.310 1.00 88.25 75 VAL A O 1
ATOM 559 N N . ALA A 1 76 ? -11.114 -9.061 5.202 1.00 86.12 76 ALA A N 1
ATOM 560 C CA . ALA A 1 76 ? -10.979 -9.949 6.355 1.00 86.12 76 ALA A CA 1
ATOM 561 C C . ALA A 1 76 ? -10.294 -9.289 7.568 1.00 86.12 76 ALA A C 1
ATOM 563 O O . ALA A 1 76 ? -10.706 -9.545 8.687 1.00 86.12 76 ALA A O 1
ATOM 564 N N . GLY A 1 77 ? -9.277 -8.444 7.359 1.00 79.56 77 GLY A N 1
ATOM 565 C CA . GLY A 1 77 ? -8.513 -7.823 8.449 1.00 79.56 77 GLY A CA 1
ATOM 566 C C . GLY A 1 77 ? -9.156 -6.587 9.088 1.00 79.56 77 GLY A C 1
ATOM 567 O O . GLY A 1 77 ? -8.834 -6.270 10.225 1.00 79.56 77 GLY A O 1
ATOM 568 N N . PHE A 1 78 ? -10.049 -5.884 8.381 1.00 73.88 78 PHE A N 1
ATOM 569 C CA . PHE A 1 78 ? -10.639 -4.616 8.847 1.00 73.88 78 PHE A CA 1
ATOM 570 C C . PHE A 1 78 ? -12.141 -4.697 9.176 1.00 73.88 78 PHE A C 1
ATOM 572 O O . PHE A 1 78 ? -12.723 -3.693 9.594 1.00 73.88 78 PHE A O 1
ATOM 579 N N . THR A 1 79 ? -12.801 -5.841 8.954 1.00 63.22 79 THR A N 1
ATOM 580 C CA . THR A 1 79 ? -14.242 -6.018 9.235 1.00 63.22 79 THR A CA 1
ATOM 581 C C . THR A 1 79 ? -14.561 -6.937 10.419 1.00 63.22 79 THR A C 1
ATOM 583 O O . THR A 1 79 ? -15.695 -7.410 10.494 1.00 63.22 79 THR A O 1
ATOM 586 N N . GLU A 1 80 ? -13.614 -7.191 11.324 1.00 50.66 80 GLU A N 1
ATOM 587 C CA . GLU A 1 80 ? -13.854 -7.907 12.594 1.00 50.66 80 GLU A CA 1
ATOM 588 C C . GLU A 1 80 ? -13.910 -6.962 13.801 1.00 50.66 80 GLU A C 1
ATOM 590 O O . GLU A 1 80 ? -13.137 -5.977 13.828 1.00 50.66 80 GLU A O 1
#

Radius of gyration: 11.92 Å; chains: 1; bounding box: 30×22×26 Å

Sequence (80 aa):
MAAILHRYASHKGYDVTAAADLSAYTDASEVSDWAETAMKWAKAEGLITGRTASTLAPEGSATRAEVAAILQRFVAGFTE